Protein AF-A0A031I869-F1 (afdb_monomer_lite)

Secondary structure (DSSP, 8-state):
-HHHHHTTTB--STTT--B-S-GGGEEEEESS--TT-HHHHH-TTTEEEEEHHIIIIIIHHHHHTT-

Foldseek 3Di:
DVQCVVQQCFAPPVPGRDRDPPCVQKDWDFCDDCVPPVCSVPPSVRTHIHGPVCVVPVVVVVVVVVD

Structure (mmCIF, N/CA/C/O backbone):
data_AF-A0A031I869-F1
#
_entry.id   AF-A0A031I869-F1
#
loop_
_atom_site.group_PDB
_atom_site.id
_atom_site.type_symbol
_atom_site.label_atom_id
_atom_site.label_alt_id
_atom_site.label_comp_id
_atom_site.label_asym_id
_atom_site.label_entity_id
_atom_site.label_seq_id
_atom_site.pdbx_PDB_ins_code
_atom_site.Cartn_x
_atom_site.Cartn_y
_atom_site.Cartn_z
_atom_site.occupancy
_atom_site.B_iso_or_equiv
_atom_site.auth_seq_id
_atom_site.auth_comp_id
_atom_site.auth_asym_id
_atom_site.auth_atom_id
_atom_site.pdbx_PDB_model_num
ATOM 1 N N . MET A 1 1 ? -1.473 -10.195 1.714 1.00 65.69 1 MET A N 1
ATOM 2 C CA . MET A 1 1 ? -1.015 -10.472 0.324 1.00 65.69 1 MET A CA 1
ATOM 3 C C . MET A 1 1 ? -2.125 -10.584 -0.726 1.00 65.69 1 MET A C 1
ATOM 5 O O . MET A 1 1 ? -1.795 -10.631 -1.905 1.00 65.69 1 MET A O 1
ATOM 9 N N . ALA A 1 2 ? -3.420 -10.614 -0.375 1.00 91.19 2 ALA A N 1
ATOM 10 C CA . ALA A 1 2 ? -4.494 -10.573 -1.381 1.00 91.19 2 ALA A CA 1
ATOM 11 C C . ALA A 1 2 ? -4.551 -9.219 -2.118 1.00 91.19 2 ALA A C 1
ATOM 13 O O . ALA A 1 2 ? -4.494 -9.198 -3.342 1.00 91.19 2 ALA A O 1
ATOM 14 N N . ILE A 1 3 ? -4.517 -8.106 -1.376 1.00 96.25 3 ILE A N 1
ATOM 15 C CA . ILE A 1 3 ? -4.596 -6.738 -1.922 1.00 96.25 3 ILE A CA 1
ATOM 16 C C . ILE A 1 3 ? -3.456 -6.422 -2.900 1.00 96.25 3 ILE A C 1
ATOM 18 O O . ILE A 1 3 ? -3.702 -5.965 -4.009 1.00 96.25 3 ILE A O 1
ATOM 22 N N . LEU A 1 4 ? -2.209 -6.742 -2.535 1.00 96.75 4 LEU A N 1
ATOM 23 C CA . LEU A 1 4 ? -1.043 -6.493 -3.392 1.00 96.75 4 LEU A CA 1
ATOM 24 C C . LEU A 1 4 ? -1.143 -7.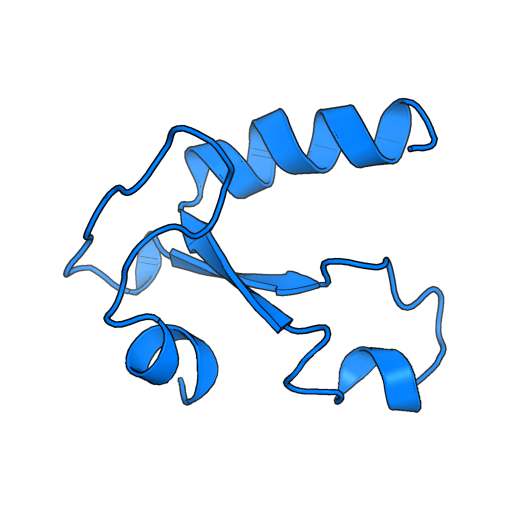263 -4.717 1.00 96.75 4 LEU A C 1
ATOM 26 O O . LEU A 1 4 ? -0.811 -6.722 -5.763 1.00 96.75 4 LEU A O 1
ATOM 30 N N . ARG A 1 5 ? -1.635 -8.510 -4.687 1.00 96.94 5 ARG A N 1
ATOM 31 C CA . ARG A 1 5 ? -1.834 -9.319 -5.899 1.00 96.94 5 ARG A CA 1
ATOM 32 C C . ARG A 1 5 ? -2.997 -8.818 -6.749 1.00 96.94 5 ARG A C 1
ATOM 34 O O . ARG A 1 5 ? -2.853 -8.778 -7.964 1.00 96.94 5 ARG A O 1
ATOM 41 N N . ARG A 1 6 ? -4.118 -8.429 -6.126 1.00 96.88 6 ARG A N 1
ATOM 42 C CA . ARG A 1 6 ? -5.262 -7.803 -6.814 1.00 96.88 6 ARG A CA 1
ATOM 43 C C . ARG A 1 6 ? -4.799 -6.590 -7.616 1.00 96.88 6 ARG A C 1
ATOM 45 O O . ARG A 1 6 ? -5.155 -6.450 -8.778 1.00 96.88 6 ARG A O 1
ATOM 52 N N . ASP A 1 7 ? -3.952 -5.774 -7.001 1.00 97.50 7 ASP A N 1
ATOM 53 C CA . ASP A 1 7 ? -3.426 -4.548 -7.597 1.00 97.50 7 ASP A CA 1
ATOM 54 C C . ASP A 1 7 ? -2.171 -4.799 -8.453 1.00 97.50 7 ASP A C 1
ATOM 56 O O . ASP A 1 7 ? -1.460 -3.854 -8.788 1.00 97.50 7 ASP A O 1
ATOM 60 N N . LEU A 1 8 ? -1.870 -6.060 -8.796 1.00 97.44 8 LEU A N 1
ATOM 61 C CA . LEU A 1 8 ? -0.726 -6.473 -9.621 1.00 97.44 8 LEU A CA 1
ATOM 62 C C . LEU A 1 8 ? 0.602 -5.845 -9.168 1.00 97.44 8 LEU A C 1
ATOM 64 O O . LEU A 1 8 ? 1.409 -5.408 -9.985 1.00 97.44 8 LEU A O 1
ATOM 68 N N . PHE A 1 9 ? 0.800 -5.750 -7.851 1.00 97.75 9 PHE A N 1
ATOM 69 C CA . PHE A 1 9 ? 1.967 -5.133 -7.216 1.00 97.75 9 PHE A CA 1
ATOM 70 C C . PHE A 1 9 ? 2.234 -3.691 -7.680 1.00 97.75 9 PHE A C 1
ATOM 72 O O . PHE A 1 9 ? 3.369 -3.211 -7.691 1.00 97.75 9 PHE A O 1
ATOM 79 N N . THR A 1 10 ? 1.168 -2.994 -8.073 1.00 98.44 10 THR A N 1
ATOM 80 C CA . THR A 1 10 ? 1.209 -1.647 -8.631 1.00 98.44 10 THR A CA 1
ATOM 81 C C . THR A 1 10 ? 0.681 -0.648 -7.611 1.00 98.44 10 THR A C 1
ATOM 83 O O . THR A 1 10 ? -0.407 -0.818 -7.060 1.00 98.44 10 THR A O 1
ATOM 86 N N . CYS A 1 11 ? 1.438 0.419 -7.362 1.00 98.31 11 CYS A N 1
ATOM 87 C CA . CYS A 1 11 ? 1.015 1.521 -6.506 1.00 98.31 11 CYS A CA 1
ATOM 88 C C . CYS A 1 11 ? -0.214 2.228 -7.096 1.00 98.31 11 CYS A C 1
ATOM 90 O O . CYS A 1 11 ? -0.142 2.817 -8.176 1.00 98.31 11 CYS A O 1
ATOM 92 N N . GLN A 1 12 ? -1.312 2.226 -6.342 1.00 98.12 12 GLN A N 1
ATOM 93 C CA . GLN A 1 12 ? -2.607 2.785 -6.737 1.00 98.12 12 GLN A CA 1
ATOM 94 C C . GLN A 1 12 ? -2.742 4.289 -6.449 1.00 98.12 12 GLN A C 1
ATOM 96 O O . GLN A 1 12 ? -3.789 4.883 -6.711 1.00 98.12 12 GLN A O 1
ATOM 101 N N . TRP A 1 13 ? -1.698 4.934 -5.917 1.00 97.38 13 TRP A N 1
ATOM 102 C CA . TRP A 1 13 ? -1.721 6.378 -5.700 1.00 97.38 13 TRP A CA 1
ATOM 103 C C . TRP A 1 13 ? -1.843 7.136 -7.025 1.00 97.38 13 TRP A C 1
ATOM 105 O O . TRP A 1 13 ? -1.117 6.848 -7.985 1.00 97.38 13 TRP A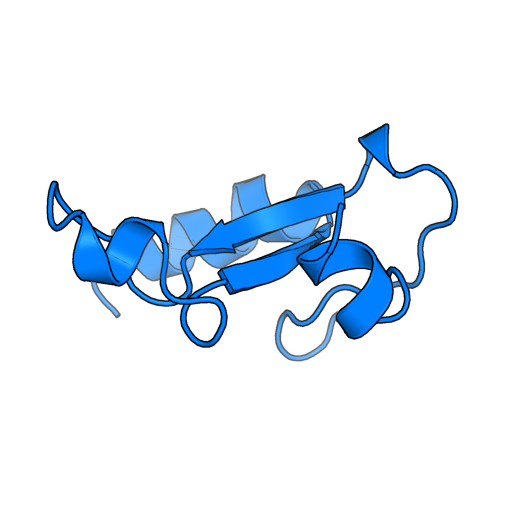 O 1
ATOM 115 N N . ARG A 1 14 ? -2.693 8.171 -7.053 1.00 95.44 14 ARG A N 1
ATOM 116 C CA . ARG A 1 14 ? -2.904 9.016 -8.238 1.00 95.44 14 ARG A CA 1
ATOM 117 C C . ARG A 1 14 ? -1.577 9.565 -8.781 1.00 95.44 14 ARG A C 1
ATOM 119 O O . ARG A 1 14 ? -0.830 10.245 -8.077 1.00 95.44 14 ARG A O 1
ATOM 126 N N . GLY A 1 15 ? -1.264 9.236 -10.034 1.00 96.31 15 GLY A N 1
ATOM 127 C CA . GLY A 1 15 ? -0.028 9.662 -10.698 1.00 96.31 15 GLY A CA 1
ATOM 128 C C . GLY A 1 15 ? 1.258 8.975 -10.213 1.00 96.31 15 GLY A C 1
ATOM 129 O O . GLY A 1 15 ? 2.335 9.529 -10.417 1.00 96.31 15 GLY A O 1
ATOM 130 N N . CYS A 1 16 ? 1.186 7.820 -9.534 1.00 97.75 16 CYS A N 1
ATOM 131 C CA . CYS A 1 16 ? 2.364 6.989 -9.254 1.00 97.75 16 CYS A CA 1
ATOM 132 C C . CYS A 1 16 ? 2.488 5.812 -10.231 1.00 97.75 16 CYS A C 1
ATOM 134 O O . CYS A 1 16 ? 3.404 5.813 -11.044 1.00 97.75 16 CYS A O 1
ATOM 136 N N . GLY A 1 17 ? 1.615 4.801 -10.137 1.00 97.62 17 GLY A N 1
ATOM 137 C CA . GLY A 1 17 ? 1.632 3.639 -11.037 1.00 97.62 17 GLY A CA 1
ATOM 138 C C . GLY A 1 17 ? 2.891 2.763 -10.967 1.00 97.62 17 GLY A C 1
ATOM 139 O O . GLY A 1 17 ? 3.099 1.928 -11.841 1.00 97.62 17 GLY A O 1
ATOM 140 N N . ARG A 1 18 ? 3.754 2.942 -9.955 1.00 97.50 18 ARG A N 1
ATOM 141 C CA . ARG A 1 18 ? 4.977 2.140 -9.796 1.00 97.50 18 ARG A CA 1
ATOM 142 C C . ARG A 1 18 ? 4.618 0.669 -9.593 1.00 97.50 18 ARG A C 1
ATOM 144 O O . ARG A 1 18 ? 3.972 0.348 -8.598 1.00 97.50 18 ARG A O 1
ATOM 151 N N . VAL A 1 19 ? 5.108 -0.193 -10.478 1.00 98.19 19 VAL A N 1
ATOM 152 C CA . VAL A 1 19 ? 5.148 -1.649 -10.287 1.00 98.19 19 VAL A CA 1
ATOM 153 C C . VAL A 1 19 ? 6.399 -2.000 -9.483 1.00 98.19 19 VAL A C 1
ATOM 155 O O . VAL A 1 19 ? 7.473 -1.473 -9.774 1.00 98.19 19 VAL A O 1
ATOM 158 N N . GLU A 1 20 ? 6.274 -2.856 -8.471 1.00 97.38 20 GLU A N 1
ATOM 159 C CA . GLU A 1 20 ? 7.400 -3.272 -7.630 1.00 97.38 20 GLU A CA 1
ATOM 160 C C . GLU A 1 20 ? 7.345 -4.772 -7.319 1.00 97.38 20 GLU A C 1
ATOM 162 O O . GLU A 1 20 ? 6.337 -5.274 -6.833 1.00 97.38 20 GLU A O 1
ATOM 167 N N . ALA A 1 21 ? 8.434 -5.488 -7.599 1.00 94.44 21 ALA A N 1
ATOM 168 C CA . ALA A 1 21 ? 8.526 -6.928 -7.367 1.00 94.44 21 ALA A CA 1
ATOM 169 C C . ALA A 1 21 ? 8.909 -7.253 -5.916 1.00 94.44 21 ALA A C 1
ATOM 171 O O . ALA A 1 21 ? 8.476 -8.273 -5.374 1.00 94.44 21 ALA A O 1
ATOM 172 N N . ASP A 1 22 ? 9.694 -6.386 -5.270 1.00 96.94 22 ASP A N 1
ATOM 173 C CA . ASP A 1 22 ? 10.009 -6.517 -3.855 1.00 96.94 22 ASP A CA 1
ATOM 174 C C . ASP A 1 22 ? 8.818 -6.058 -3.007 1.00 96.94 22 ASP A C 1
ATOM 176 O O . ASP A 1 22 ? 8.625 -4.875 -2.712 1.00 96.94 22 ASP A O 1
ATOM 180 N N . THR A 1 23 ? 8.014 -7.024 -2.560 1.00 95.38 23 THR A N 1
ATOM 181 C CA . THR A 1 23 ? 6.833 -6.746 -1.736 1.00 95.38 23 THR A CA 1
ATOM 182 C C . THR A 1 23 ? 7.162 -6.057 -0.415 1.00 95.38 23 THR A C 1
ATOM 184 O O . THR A 1 23 ? 6.269 -5.458 0.175 1.00 95.38 23 THR A O 1
ATOM 187 N N . SER A 1 24 ? 8.418 -6.092 0.053 1.00 96.62 24 SER A N 1
ATOM 188 C CA . SER A 1 24 ? 8.828 -5.343 1.244 1.00 96.62 24 SER A CA 1
ATOM 189 C C . SER A 1 24 ? 8.769 -3.826 1.029 1.00 96.62 24 SER A C 1
ATOM 191 O O . SER A 1 24 ? 8.738 -3.070 2.000 1.00 96.62 24 SER A O 1
ATOM 193 N N . LEU A 1 25 ? 8.716 -3.361 -0.222 1.00 97.69 25 LEU A N 1
ATOM 194 C CA . LEU A 1 25 ? 8.588 -1.954 -0.609 1.00 97.69 25 LEU A CA 1
ATOM 195 C C . LEU A 1 25 ? 7.139 -1.531 -0.899 1.00 97.69 25 LEU A C 1
ATOM 197 O O . LEU A 1 25 ? 6.896 -0.377 -1.279 1.00 97.69 25 LEU A O 1
ATOM 201 N N . LEU A 1 26 ? 6.186 -2.440 -0.693 1.00 98.25 26 LEU A N 1
ATOM 202 C CA . LEU A 1 26 ? 4.754 -2.223 -0.849 1.00 98.25 26 LEU A CA 1
ATOM 203 C C . LEU A 1 26 ? 4.033 -2.391 0.489 1.00 98.25 26 LEU A C 1
ATOM 205 O O . LEU A 1 26 ? 4.470 -3.130 1.370 1.00 98.25 26 LEU A O 1
ATOM 209 N N . VAL A 1 27 ? 2.895 -1.721 0.622 1.00 97.81 27 VAL A N 1
ATOM 210 C CA . VAL A 1 27 ? 1.996 -1.835 1.771 1.00 97.81 27 VAL A CA 1
ATOM 211 C C . VAL A 1 27 ? 0.549 -1.900 1.294 1.00 97.81 27 VAL A C 1
ATOM 213 O O . VAL A 1 27 ? 0.199 -1.312 0.270 1.00 97.81 27 VAL A O 1
ATOM 216 N N . ALA A 1 28 ? -0.286 -2.635 2.027 1.00 97.69 28 ALA A N 1
ATOM 217 C CA . ALA A 1 28 ? -1.733 -2.494 1.929 1.00 97.69 28 ALA A CA 1
ATOM 218 C C . ALA A 1 28 ? -2.148 -1.399 2.911 1.00 97.69 28 ALA A C 1
ATOM 220 O O . ALA A 1 28 ? -1.874 -1.518 4.102 1.00 97.69 28 ALA A O 1
ATOM 221 N N . ASP A 1 29 ? -2.756 -0.344 2.395 1.00 97.38 29 ASP A N 1
ATOM 222 C CA . ASP A 1 29 ? -3.135 0.848 3.148 1.00 97.38 29 ASP A CA 1
ATOM 223 C C . ASP A 1 29 ? -4.656 1.044 3.122 1.00 97.38 29 ASP A C 1
ATOM 225 O O . ASP A 1 29 ? -5.331 0.496 2.246 1.00 97.38 29 ASP A O 1
ATOM 229 N N . HIS A 1 30 ? -5.199 1.818 4.060 1.00 96.94 30 HIS A N 1
ATOM 230 C CA . HIS A 1 30 ? -6.621 2.162 4.100 1.00 96.94 30 HIS A CA 1
ATOM 231 C C . HIS A 1 30 ? -6.871 3.496 3.387 1.00 96.94 30 HIS A C 1
ATOM 233 O O . HIS A 1 30 ? -6.328 4.537 3.766 1.00 96.94 30 HIS A O 1
ATOM 239 N N . ARG A 1 31 ? -7.736 3.4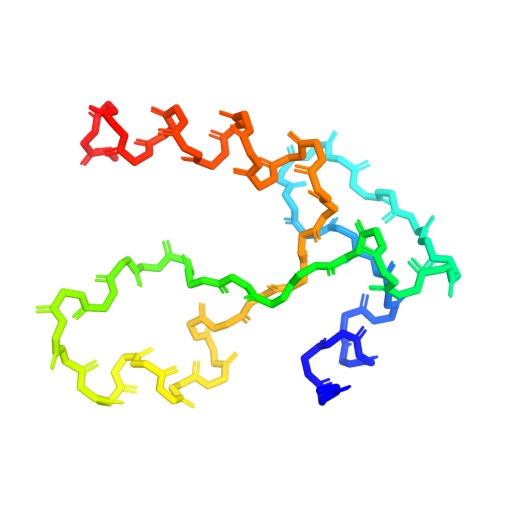93 2.366 1.00 94.94 31 ARG A N 1
ATOM 240 C CA . ARG A 1 31 ? -8.174 4.704 1.652 1.00 94.94 31 ARG A CA 1
ATOM 241 C C . ARG A 1 31 ? -8.815 5.683 2.633 1.00 94.94 31 ARG A C 1
ATOM 243 O O . ARG A 1 31 ? -8.352 6.817 2.757 1.00 94.94 31 ARG A O 1
ATOM 250 N N . GLU A 1 32 ? -9.821 5.209 3.359 1.00 94.31 32 GLU A N 1
ATOM 251 C CA . GLU A 1 32 ? -10.449 5.880 4.488 1.00 94.31 32 GLU A CA 1
ATOM 252 C C . GLU A 1 32 ? -9.836 5.369 5.802 1.00 94.31 32 GLU A C 1
ATOM 254 O O . GLU A 1 32 ? -9.871 4.160 6.063 1.00 94.31 32 GLU A O 1
ATOM 259 N N . PRO A 1 33 ? -9.274 6.255 6.647 1.00 93.94 33 PRO A N 1
ATOM 260 C CA . PRO A 1 33 ? -8.746 5.858 7.944 1.00 93.94 33 PRO A CA 1
ATOM 261 C C . PRO A 1 33 ? -9.842 5.208 8.786 1.00 93.94 33 PRO A C 1
ATOM 263 O O . PRO A 1 33 ? -10.842 5.842 9.107 1.00 93.94 33 PRO A O 1
ATOM 266 N N . HIS A 1 34 ? -9.628 3.962 9.197 1.00 95.31 34 HIS A N 1
ATOM 267 C CA . HIS A 1 34 ? -10.655 3.178 9.882 1.00 95.31 34 HIS A CA 1
ATOM 268 C C . HIS A 1 34 ? -11.031 3.726 11.276 1.00 95.31 34 HIS A C 1
ATOM 270 O O . HIS A 1 34 ? -12.124 3.471 11.755 1.00 95.31 34 HIS A O 1
ATOM 276 N N . ARG A 1 35 ? -10.149 4.477 11.961 1.00 94.31 35 ARG A N 1
ATOM 277 C CA . ARG A 1 35 ? -10.411 5.129 13.274 1.00 94.31 35 ARG A CA 1
ATOM 278 C C . ARG A 1 35 ? -11.026 4.212 14.352 1.00 94.31 35 ARG A C 1
ATOM 280 O O . ARG A 1 35 ? -11.757 4.672 15.223 1.00 94.31 35 ARG A O 1
ATOM 287 N N . GLY A 1 36 ? -10.688 2.925 14.311 1.00 96.69 36 GLY A N 1
ATOM 288 C CA . GLY A 1 36 ? -11.215 1.902 15.224 1.00 96.69 36 GLY A CA 1
ATOM 289 C C . GLY A 1 36 ? -12.459 1.159 14.724 1.00 96.69 36 GLY A C 1
ATOM 290 O O . GLY A 1 36 ? -12.871 0.203 15.369 1.00 96.69 36 GLY A O 1
ATOM 291 N N . ASP A 1 37 ? -13.018 1.536 13.574 1.00 97.69 37 ASP A N 1
ATOM 292 C CA . ASP A 1 37 ? -14.062 0.774 12.890 1.00 97.69 37 ASP A CA 1
ATOM 293 C C . ASP A 1 37 ? -13.458 -0.488 12.253 1.00 97.69 37 ASP A C 1
ATOM 295 O O . ASP A 1 37 ? -12.632 -0.429 11.338 1.00 97.69 37 ASP A O 1
ATOM 299 N N . GLU A 1 38 ? -13.854 -1.650 12.764 1.00 97.50 38 GLU A N 1
ATOM 300 C CA . GLU A 1 38 ? -13.371 -2.943 12.290 1.00 97.50 38 GLU A CA 1
ATOM 301 C C . GLU A 1 38 ? -13.898 -3.295 10.888 1.00 97.50 38 GLU A C 1
ATOM 303 O O . GLU A 1 38 ? -13.186 -3.925 10.103 1.00 97.50 38 GLU A O 1
ATOM 308 N N . ALA A 1 39 ? -15.102 -2.843 10.524 1.00 97.25 39 ALA A N 1
ATOM 309 C CA . ALA A 1 39 ? -15.642 -3.073 9.189 1.00 97.25 39 ALA A CA 1
ATOM 310 C C . ALA A 1 39 ? -14.800 -2.338 8.139 1.00 97.25 39 ALA A C 1
ATOM 312 O O . ALA A 1 39 ? -14.431 -2.929 7.125 1.00 97.25 39 ALA A O 1
ATOM 313 N N . LEU A 1 40 ? -14.411 -1.088 8.416 1.00 97.00 40 LEU A N 1
ATOM 314 C CA . LEU A 1 40 ? -13.486 -0.343 7.553 1.00 97.00 40 LEU A CA 1
ATOM 315 C C . LEU A 1 40 ? -12.078 -0.939 7.540 1.00 97.00 40 LEU A C 1
ATOM 317 O O . LEU A 1 40 ? -11.380 -0.830 6.529 1.00 97.00 40 LEU A O 1
ATOM 321 N N . PHE A 1 41 ? -11.650 -1.551 8.645 1.00 96.81 41 PHE A N 1
ATOM 322 C CA . PHE A 1 41 ? -10.330 -2.165 8.735 1.00 96.81 41 PHE A CA 1
ATOM 323 C C . PHE A 1 41 ? -10.188 -3.366 7.790 1.00 96.81 41 PHE A C 1
ATOM 325 O O . PHE A 1 41 ? -9.138 -3.518 7.156 1.00 96.81 41 PHE A O 1
ATOM 332 N N . TRP A 1 42 ? -11.238 -4.187 7.678 1.00 96.00 42 TRP A N 1
ATOM 333 C CA . TRP A 1 42 ? -11.244 -5.410 6.868 1.00 96.00 42 TRP A CA 1
ATOM 334 C C . TRP A 1 42 ? -11.881 -5.263 5.479 1.00 96.00 42 TRP A C 1
ATOM 336 O O . TRP A 1 42 ? -11.759 -6.188 4.675 1.00 96.00 42 TRP A O 1
ATOM 346 N N . ASP A 1 43 ? -12.539 -4.143 5.159 1.00 97.12 43 ASP A N 1
ATOM 347 C CA . ASP A 1 43 ? -13.130 -3.940 3.831 1.00 97.12 43 ASP A CA 1
ATOM 348 C C . ASP A 1 43 ? -12.037 -3.893 2.752 1.00 97.12 43 ASP A C 1
ATOM 350 O O . ASP A 1 43 ? -11.279 -2.928 2.624 1.00 97.12 43 ASP A O 1
ATOM 354 N N . GLU A 1 44 ? -11.980 -4.927 1.912 1.00 96.19 44 GLU A N 1
ATOM 355 C CA . GLU A 1 44 ? -11.030 -4.996 0.802 1.00 96.19 44 GLU A CA 1
ATOM 356 C C . GLU A 1 44 ? -11.166 -3.820 -0.173 1.00 96.19 44 GLU A C 1
ATOM 358 O O . GLU A 1 44 ? -10.190 -3.453 -0.830 1.00 96.19 44 GLU A O 1
ATOM 363 N N . ARG A 1 45 ? -12.351 -3.205 -0.274 1.00 95.88 45 ARG A N 1
ATOM 364 C CA . ARG A 1 45 ? -12.581 -2.012 -1.1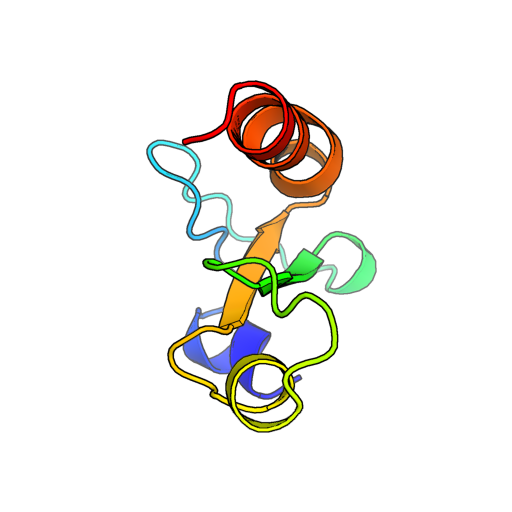03 1.00 95.88 45 ARG A CA 1
ATOM 365 C C . ARG A 1 45 ? -11.959 -0.767 -0.477 1.00 95.88 45 ARG A C 1
ATOM 367 O O . ARG A 1 45 ? -11.552 0.133 -1.213 1.00 95.88 45 ARG A O 1
ATOM 374 N N . ASN A 1 46 ? -11.841 -0.737 0.850 1.00 97.38 46 ASN A N 1
ATOM 375 C CA . ASN A 1 46 ? -11.112 0.298 1.574 1.00 97.38 46 ASN A CA 1
ATOM 376 C C . ASN A 1 46 ? -9.591 0.081 1.505 1.00 97.38 46 ASN A C 1
ATOM 378 O O . ASN A 1 46 ? -8.826 1.029 1.641 1.00 97.38 46 ASN A O 1
ATOM 382 N N . LEU A 1 47 ? -9.132 -1.142 1.231 1.00 97.81 47 LEU A N 1
ATOM 383 C CA . LEU A 1 47 ? -7.711 -1.458 1.113 1.00 97.81 47 LEU A CA 1
ATOM 384 C C . LEU A 1 47 ? -7.159 -1.251 -0.309 1.00 97.81 47 LEU A C 1
ATOM 386 O O . LEU A 1 47 ? -7.783 -1.598 -1.317 1.00 97.81 47 LEU A O 1
ATOM 390 N N . TRP A 1 48 ? -5.930 -0.744 -0.411 1.00 97.56 48 TRP A N 1
ATOM 391 C CA . TRP A 1 48 ? -5.194 -0.585 -1.678 1.00 97.56 48 TRP A CA 1
ATOM 392 C C . TRP A 1 48 ? -3.682 -0.767 -1.534 1.00 97.56 48 TRP A C 1
ATOM 394 O O . TRP A 1 48 ? -3.119 -0.588 -0.459 1.00 97.56 48 TRP A O 1
ATOM 404 N N . CYS A 1 49 ? -3.017 -1.136 -2.627 1.00 98.31 49 CYS A N 1
ATOM 405 C CA . CYS A 1 49 ? -1.567 -1.269 -2.693 1.00 98.31 49 CYS A CA 1
ATOM 406 C C . CYS A 1 49 ? -0.893 0.093 -2.909 1.00 98.31 49 CYS A C 1
ATOM 408 O O . CYS A 1 49 ? -1.118 0.747 -3.929 1.00 98.31 49 CYS A O 1
ATOM 410 N N . LEU A 1 50 ? -0.009 0.496 -1.995 1.00 98.44 50 LEU A N 1
ATOM 411 C CA . LEU A 1 50 ? 0.841 1.681 -2.126 1.00 98.44 50 LEU A CA 1
ATOM 412 C C . LEU A 1 50 ? 2.319 1.298 -2.031 1.00 98.44 50 LEU A C 1
ATOM 414 O O . LEU A 1 50 ? 2.695 0.401 -1.281 1.00 98.44 50 LEU A O 1
ATOM 418 N N . CYS A 1 51 ? 3.185 2.009 -2.756 1.00 98.31 51 CYS A N 1
ATOM 419 C CA . CYS A 1 51 ? 4.621 1.931 -2.497 1.00 98.31 51 CYS A CA 1
ATOM 420 C C . CYS A 1 51 ? 4.979 2.748 -1.252 1.00 98.31 51 CYS A C 1
ATOM 422 O O . CYS A 1 51 ? 4.366 3.792 -1.005 1.00 98.31 51 CYS A O 1
ATOM 424 N N . LYS A 1 52 ? 6.008 2.317 -0.511 1.00 97.44 52 LYS A N 1
ATOM 425 C CA . LYS A 1 52 ? 6.473 3.004 0.708 1.00 97.44 52 LYS A CA 1
ATOM 426 C C . LYS A 1 52 ? 6.628 4.524 0.544 1.00 97.44 52 LYS A C 1
ATOM 428 O O . LYS A 1 52 ? 6.048 5.249 1.341 1.00 97.44 52 LYS A O 1
ATOM 433 N N . PRO A 1 53 ? 7.260 5.053 -0.528 1.00 97.69 53 PRO A N 1
ATOM 434 C CA . PRO A 1 53 ? 7.344 6.501 -0.717 1.00 97.69 53 PRO A CA 1
ATOM 435 C C . PRO A 1 53 ? 5.984 7.206 -0.791 1.00 97.69 53 PRO A C 1
ATOM 437 O O . PRO A 1 53 ? 5.836 8.295 -0.245 1.00 97.69 53 PRO A O 1
ATOM 440 N N . CYS A 1 54 ? 4.984 6.623 -1.462 1.00 98.19 54 CYS A N 1
ATOM 441 C CA . CYS A 1 54 ? 3.652 7.231 -1.550 1.00 98.19 54 CYS A CA 1
ATOM 442 C C . CYS A 1 54 ? 2.884 7.113 -0.232 1.00 98.19 54 CYS A C 1
ATOM 444 O O . CYS A 1 54 ? 2.241 8.084 0.160 1.00 98.19 54 CYS A O 1
ATOM 446 N N . HIS A 1 55 ? 2.988 5.968 0.444 1.00 97.50 55 HIS A N 1
ATOM 447 C CA . HIS A 1 55 ? 2.385 5.746 1.755 1.00 97.50 55 HIS A CA 1
ATOM 448 C C . HIS A 1 55 ? 2.958 6.713 2.802 1.00 97.50 55 HIS A C 1
ATOM 450 O O . HIS A 1 55 ? 2.220 7.493 3.393 1.00 97.50 55 HIS A O 1
ATOM 456 N N . ASP A 1 56 ? 4.280 6.764 2.950 1.00 96.62 56 ASP A N 1
ATOM 457 C CA . ASP A 1 56 ? 4.929 7.513 4.031 1.00 96.62 56 ASP A CA 1
ATOM 458 C C . ASP A 1 56 ? 4.897 9.039 3.814 1.00 96.62 56 ASP A C 1
ATOM 460 O O . ASP A 1 56 ? 5.047 9.800 4.770 1.00 96.62 56 ASP A O 1
ATOM 464 N N . SER A 1 57 ? 4.699 9.510 2.571 1.00 96.38 57 SER A N 1
ATOM 465 C CA . SER A 1 57 ? 4.693 10.947 2.243 1.00 96.38 57 SER A CA 1
ATOM 466 C C . SER A 1 57 ? 3.348 11.471 1.737 1.00 96.38 57 SER A C 1
ATOM 468 O O . SER A 1 57 ? 2.748 12.336 2.373 1.00 96.38 57 SER A O 1
ATOM 470 N N . ARG A 1 58 ? 2.865 10.992 0.584 1.00 95.94 58 ARG A N 1
ATOM 471 C CA . ARG A 1 58 ? 1.707 11.576 -0.109 1.00 95.94 58 ARG A CA 1
ATOM 472 C C . ARG A 1 58 ? 0.404 11.271 0.632 1.00 95.94 58 ARG A C 1
ATOM 474 O O . ARG A 1 58 ? -0.352 12.207 0.880 1.00 95.94 58 ARG A O 1
ATOM 481 N N . LYS A 1 59 ? 0.195 10.010 1.037 1.00 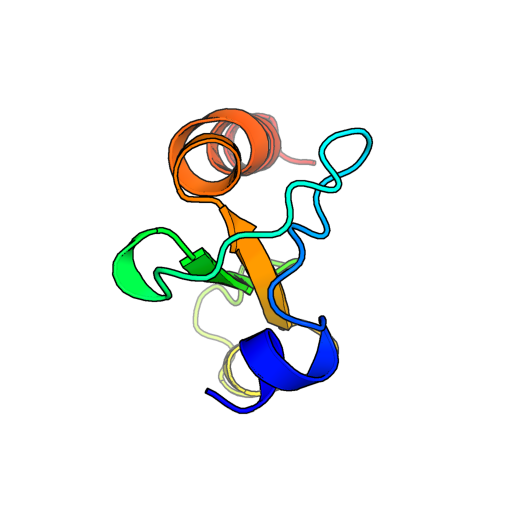94.69 59 LYS A N 1
ATOM 482 C CA . LYS A 1 59 ? -0.959 9.585 1.849 1.00 94.69 59 LYS A CA 1
ATOM 483 C C . LYS A 1 59 ? -0.970 10.301 3.190 1.00 94.69 59 LYS A C 1
ATOM 485 O O . LYS A 1 59 ? -1.919 11.019 3.479 1.00 94.69 59 LYS A O 1
ATOM 490 N N . GLN A 1 60 ? 0.131 10.213 3.933 1.00 93.25 60 GLN A N 1
ATOM 491 C CA . GLN A 1 60 ? 0.271 10.880 5.230 1.00 93.25 60 GLN A CA 1
ATOM 492 C C . GLN A 1 60 ? 0.017 12.393 5.156 1.00 93.25 60 GLN A C 1
ATOM 494 O O . GLN A 1 60 ? -0.582 12.975 6.060 1.00 93.25 60 GLN A O 1
ATOM 499 N N . ARG A 1 61 ? 0.443 13.061 4.076 1.00 94.25 61 ARG A N 1
ATOM 500 C CA . ARG A 1 61 ? 0.145 14.484 3.864 1.00 94.25 61 ARG A CA 1
ATOM 501 C C . ARG A 1 61 ? -1.345 14.735 3.637 1.00 94.25 61 ARG A C 1
ATOM 503 O O . ARG A 1 61 ? -1.866 15.671 4.234 1.00 94.25 61 ARG A O 1
ATOM 510 N N . GLU A 1 62 ? -1.996 13.932 2.796 1.00 92.88 62 GLU A N 1
ATOM 511 C CA . GLU A 1 62 ? -3.433 14.042 2.504 1.00 92.88 62 GLU A CA 1
ATOM 512 C C . GLU A 1 62 ? -4.284 13.833 3.766 1.00 92.88 62 GLU A C 1
ATOM 514 O O . GLU A 1 62 ? -5.171 14.637 4.053 1.00 92.88 62 GLU A O 1
ATOM 519 N N . GLU A 1 63 ? -3.943 12.836 4.583 1.00 90.88 63 GLU A N 1
ATOM 520 C CA . GLU A 1 63 ? -4.622 12.565 5.857 1.00 90.88 63 GLU A CA 1
ATOM 521 C C . GLU A 1 63 ? -4.492 13.722 6.849 1.00 90.88 63 GLU A C 1
ATOM 523 O O . GLU A 1 63 ? -5.459 14.089 7.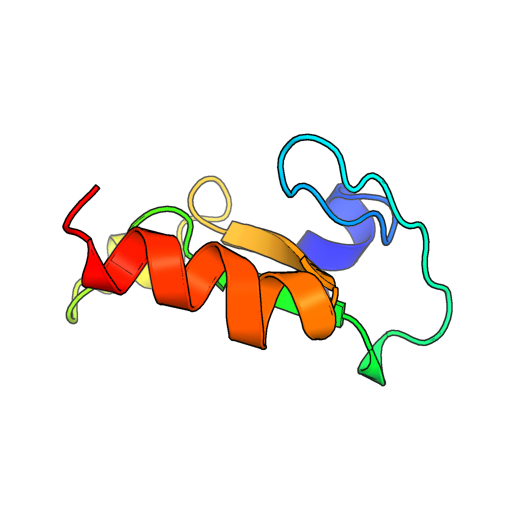516 1.00 90.88 63 GLU A O 1
ATOM 528 N N . ARG A 1 64 ? -3.305 14.335 6.933 1.00 88.94 64 ARG A N 1
ATOM 529 C CA . ARG A 1 64 ? -3.059 15.490 7.811 1.00 88.94 64 ARG A CA 1
ATOM 530 C C . ARG A 1 64 ? -3.775 16.750 7.345 1.00 88.94 64 ARG A C 1
ATOM 532 O O . ARG A 1 64 ? -4.114 17.580 8.181 1.00 88.94 64 ARG A O 1
ATOM 539 N N . SER A 1 65 ? -3.988 16.910 6.038 1.00 86.94 65 SER A N 1
ATOM 540 C CA . SER A 1 65 ? -4.775 18.025 5.503 1.00 86.94 65 SER A CA 1
ATOM 541 C C . SER A 1 65 ? -6.285 17.863 5.695 1.00 86.94 65 SER A C 1
ATOM 543 O O . SER A 1 65 ? -7.013 18.798 5.388 1.00 86.94 65 SER A O 1
ATOM 545 N N . GLY A 1 66 ? -6.749 16.731 6.237 1.00 67.19 66 GLY A N 1
ATOM 546 C CA . GLY A 1 66 ? -8.159 16.504 6.556 1.00 67.19 66 GLY A CA 1
ATOM 547 C C . GLY A 1 66 ? -9.008 15.938 5.418 1.00 67.19 66 GLY A C 1
ATOM 548 O O . GLY A 1 66 ? -10.168 15.635 5.678 1.00 67.19 66 GLY A O 1
ATOM 549 N N . GLY A 1 67 ? -8.426 15.718 4.231 1.00 55.44 67 GLY A N 1
ATOM 550 C CA . GLY A 1 67 ? -9.163 15.310 3.029 1.00 55.44 67 GLY A CA 1
ATOM 551 C C . GLY A 1 67 ? -9.919 16.464 2.387 1.00 55.44 67 GLY A C 1
ATOM 552 O O . GLY A 1 67 ? -10.789 17.050 3.062 1.00 55.44 67 GLY A O 1
#

Sequence (67 aa):
MAILRRDLFTCQWRGCGRVEADTSLLVADHREPHRGDEALFWDERNLWCLCKPCHDSRKQREERSGG

pLDDT: mean 94.79, std 7.35, range [55.44, 98.44]

Radius of gyration: 11.64 Å; chains: 1; bounding box: 26×29×26 Å